Protein AF-A0A524K624-F1 (afdb_monomer_lite)

pLDDT: mean 71.54, std 15.23, range [38.09, 94.62]

Radius of gyration: 26.53 Å; chains: 1; bounding box: 73×35×77 Å

Foldseek 3Di:
DVVVQVVQQVVCCVPLNDDDSVVSSLLVVLVVVLVVQCVVPVFLVSLVVSVVSSCCSVCVQVPDPDDPDPDDDDDDPSCVVVVVVSNVCSQQVSQKDFFDQQKWWFKAFQNHTDDIDHGGIGGAHRPGIDGPDIDGNDDDKDWDKDDWDADPVRDTDTDTDID

Secondary structure (DSSP, 8-state):
-HHHHHHHHHHHHHHH-S--HHHHHHHHHHHHHHHHHHHH--SHHHHHHHHHHHHHHHHTTS--SSS--SS-----GGGHHHHHHHHHHHHHGGGEEEE-TTEEEEEEETTEEEEEE-SEEEE--TTTEEEEEEEE-S----EEEEEEEE-TTS-EEEEEEE-

Sequence (163 aa):
MLVITSVGAAISGLFFGPIDPAIVIRGFSAIVLAAILYAAVPSWSAFIYALMLCMIVLFSATGLKGEWALLSYELSPGQMPFIAALLLGLAFGPSFQIVSHWDKVLILRMGRFHKVKGPGLIFLAPLIDRCAAVVDTRIRVTDFSAERILTRDTVPIHVDALA

Structure (mmCIF, N/CA/C/O backbone):
data_AF-A0A524K624-F1
#
_entry.id   AF-A0A524K624-F1
#
loop_
_atom_site.group_PDB
_atom_site.id
_atom_site.type_symbol
_atom_site.label_atom_id
_atom_site.label_alt_id
_atom_site.label_comp_id
_atom_site.label_asym_id
_atom_site.label_entity_id
_atom_site.label_seq_id
_atom_site.pdbx_PDB_ins_code
_atom_site.Cartn_x
_atom_site.Cartn_y
_atom_site.Cartn_z
_atom_site.occupancy
_atom_site.B_iso_or_equiv
_atom_site.auth_seq_id
_atom_site.auth_comp_id
_atom_site.auth_asym_id
_atom_site.auth_atom_id
_atom_site.pdbx_PDB_model_num
ATOM 1 N N . MET A 1 1 ? 10.305 18.995 -16.928 1.00 46.28 1 MET A N 1
ATOM 2 C CA . MET A 1 1 ? 10.372 17.616 -17.466 1.00 46.28 1 MET A CA 1
ATOM 3 C C . MET A 1 1 ? 11.713 17.332 -18.156 1.00 46.28 1 MET A C 1
ATOM 5 O O . MET A 1 1 ? 12.348 16.367 -17.771 1.00 46.28 1 MET A O 1
ATOM 9 N N . LEU A 1 2 ? 12.200 18.205 -19.055 1.00 43.50 2 LEU A N 1
ATOM 10 C CA . LEU A 1 2 ? 13.476 18.032 -19.787 1.00 43.50 2 LEU A CA 1
ATOM 11 C C . LEU A 1 2 ? 14.771 18.076 -18.938 1.00 43.50 2 LEU A C 1
ATOM 13 O O . LEU A 1 2 ? 15.752 17.431 -19.296 1.00 43.50 2 LEU A O 1
ATOM 17 N N . VAL A 1 3 ? 14.786 18.804 -17.813 1.00 51.16 3 VAL A N 1
ATOM 18 C CA . VAL A 1 3 ? 15.998 18.968 -16.973 1.00 51.16 3 VAL A CA 1
ATOM 19 C C . VAL A 1 3 ? 16.296 17.725 -16.124 1.00 51.16 3 VAL A C 1
ATOM 21 O O . VAL A 1 3 ? 17.445 17.335 -15.965 1.00 51.16 3 VAL A O 1
ATOM 24 N N . ILE A 1 4 ? 15.262 17.048 -15.615 1.00 53.94 4 ILE A N 1
ATOM 25 C CA . ILE A 1 4 ? 15.431 15.822 -14.813 1.00 53.94 4 ILE A CA 1
ATOM 26 C C . ILE A 1 4 ? 15.910 14.669 -15.709 1.00 53.94 4 ILE A C 1
ATOM 28 O O . ILE A 1 4 ? 16.766 13.880 -15.316 1.00 53.94 4 ILE A O 1
ATOM 32 N N . THR A 1 5 ? 15.413 14.612 -16.949 1.00 53.09 5 THR A N 1
ATOM 33 C CA . THR A 1 5 ? 15.803 13.598 -17.936 1.00 53.09 5 THR A CA 1
ATOM 34 C C . THR A 1 5 ? 17.227 13.791 -18.466 1.00 53.09 5 THR A C 1
ATOM 36 O O . THR A 1 5 ? 17.887 12.799 -18.753 1.00 53.09 5 THR A O 1
ATOM 39 N N . SER A 1 6 ? 17.732 15.028 -18.576 1.00 53.78 6 SER A N 1
ATOM 40 C CA . SER A 1 6 ? 19.101 15.287 -19.056 1.00 53.78 6 SER A CA 1
ATOM 41 C C . SER A 1 6 ? 20.166 15.008 -17.991 1.00 53.78 6 SER A C 1
ATOM 43 O O . SER A 1 6 ? 21.210 14.437 -18.304 1.00 53.78 6 SER A O 1
ATOM 45 N N . VAL A 1 7 ? 19.882 15.331 -16.724 1.00 61.31 7 VAL A N 1
ATOM 46 C CA . VAL A 1 7 ? 20.767 15.015 -15.589 1.00 61.31 7 VAL A CA 1
ATOM 47 C C . VAL A 1 7 ? 20.829 13.507 -15.357 1.00 61.31 7 VAL A C 1
ATOM 49 O O . VAL A 1 7 ? 21.917 12.947 -15.234 1.00 61.31 7 VAL A O 1
ATOM 52 N N . GLY A 1 8 ? 19.676 12.829 -15.381 1.00 58.12 8 GLY A N 1
ATOM 53 C CA . GLY A 1 8 ? 19.625 11.369 -15.316 1.00 58.12 8 GLY A CA 1
ATOM 54 C C . GLY A 1 8 ? 20.419 10.716 -16.448 1.00 58.12 8 GLY A C 1
ATOM 55 O O . GLY A 1 8 ? 21.105 9.715 -16.226 1.00 58.12 8 GLY A O 1
ATOM 56 N N . ALA A 1 9 ? 20.399 11.324 -17.639 1.00 58.09 9 ALA A N 1
ATOM 57 C CA . ALA A 1 9 ? 21.129 10.795 -18.772 1.00 58.09 9 ALA A CA 1
ATOM 58 C C . ALA A 1 9 ? 22.646 10.886 -18.642 1.00 58.09 9 ALA A C 1
ATOM 60 O O . ALA A 1 9 ? 23.340 9.892 -18.869 1.00 58.09 9 ALA A O 1
ATOM 61 N N . ALA A 1 10 ? 23.140 12.036 -18.185 1.00 62.78 10 ALA A N 1
ATOM 62 C CA . ALA A 1 10 ? 24.555 12.242 -17.900 1.00 62.78 10 ALA A CA 1
ATOM 63 C C . ALA A 1 10 ? 25.078 11.274 -16.823 1.00 62.78 10 ALA A C 1
ATOM 65 O O . ALA A 1 10 ? 26.168 10.727 -16.968 1.00 62.78 10 ALA A O 1
ATOM 66 N N . ILE A 1 11 ? 24.282 11.006 -15.780 1.00 63.59 11 ILE A N 1
ATOM 67 C CA . ILE A 1 11 ? 24.648 10.065 -14.710 1.00 63.59 11 ILE A CA 1
ATOM 68 C C . ILE A 1 11 ? 24.700 8.629 -15.247 1.00 63.59 11 ILE A C 1
ATOM 70 O O . ILE A 1 11 ? 25.652 7.905 -14.971 1.00 63.59 11 ILE A O 1
ATOM 74 N N . SER A 1 12 ? 23.720 8.210 -16.052 1.00 58.06 12 SER A N 1
ATOM 75 C CA . SER A 1 12 ? 23.685 6.842 -16.591 1.00 58.06 12 SER A CA 1
ATOM 76 C C . SER A 1 12 ? 24.836 6.533 -17.559 1.00 58.06 12 SER A C 1
ATOM 78 O O . SER A 1 12 ? 25.395 5.438 -17.500 1.00 58.06 12 SER A O 1
ATOM 80 N N . GLY A 1 13 ? 25.262 7.505 -18.376 1.00 60.28 13 GLY A N 1
ATOM 81 C CA . GLY A 1 13 ? 26.426 7.351 -19.259 1.00 60.28 13 GLY A CA 1
ATOM 82 C C . GLY A 1 13 ? 27.750 7.187 -18.502 1.00 60.28 13 GLY A C 1
ATOM 83 O O . GLY A 1 13 ? 28.701 6.616 -19.030 1.00 60.28 13 GLY A O 1
ATOM 84 N N . LEU A 1 14 ? 27.797 7.627 -17.241 1.00 64.25 14 LEU A N 1
ATOM 85 C CA . LEU A 1 14 ? 28.966 7.529 -16.366 1.00 64.25 14 LEU A CA 1
ATOM 86 C C . LEU A 1 14 ? 29.142 6.117 -15.776 1.00 64.25 14 LEU A C 1
ATOM 88 O O . LEU A 1 14 ? 30.268 5.690 -15.545 1.00 64.25 14 LEU A O 1
ATOM 92 N N . PHE A 1 15 ? 28.044 5.379 -15.572 1.00 60.09 15 PHE A N 1
ATOM 93 C CA . PHE A 1 15 ? 28.061 4.021 -15.007 1.00 60.09 15 PHE A CA 1
ATOM 94 C C . PHE A 1 15 ? 28.011 2.905 -16.061 1.00 60.09 15 PHE A C 1
ATOM 96 O O . PHE A 1 15 ? 28.513 1.813 -15.806 1.00 60.09 15 PHE A O 1
ATOM 103 N N . PHE A 1 16 ? 27.406 3.158 -17.226 1.00 59.97 16 PHE A N 1
ATOM 104 C CA . PHE A 1 16 ? 27.082 2.116 -18.213 1.00 59.97 16 PHE A CA 1
ATOM 105 C C . PHE A 1 16 ? 27.728 2.327 -19.599 1.00 59.97 16 PHE A C 1
ATOM 107 O O . PHE A 1 16 ? 27.480 1.540 -20.511 1.00 59.97 16 PHE A O 1
ATOM 114 N N . GLY A 1 17 ? 28.585 3.343 -19.762 1.00 63.47 17 GLY A N 1
ATOM 115 C CA . GLY A 1 17 ? 29.292 3.633 -21.017 1.00 63.47 17 GLY A CA 1
ATOM 116 C C . GLY A 1 17 ? 28.488 4.499 -22.002 1.00 63.47 17 GLY A C 1
ATOM 117 O O . GLY A 1 17 ? 27.454 5.060 -21.630 1.00 63.47 17 GLY A O 1
ATOM 118 N N . PRO A 1 18 ? 28.956 4.659 -23.258 1.00 61.19 18 PRO A N 1
ATOM 119 C CA . PRO A 1 18 ? 28.265 5.462 -24.262 1.00 61.19 18 PRO A CA 1
ATOM 120 C C . PRO A 1 18 ? 26.946 4.787 -24.655 1.00 61.19 18 PRO A C 1
ATOM 122 O O . PRO A 1 18 ? 26.914 3.834 -25.429 1.00 61.19 18 PRO A O 1
ATOM 125 N N . ILE A 1 19 ? 25.853 5.282 -24.082 1.00 60.94 19 ILE A N 1
ATOM 126 C CA . ILE A 1 19 ? 24.486 4.883 -24.412 1.00 60.94 19 ILE A CA 1
ATOM 127 C C . ILE A 1 19 ? 23.899 5.953 -25.330 1.00 60.94 19 ILE A C 1
ATOM 129 O O . ILE A 1 19 ? 24.033 7.146 -25.046 1.00 60.94 19 ILE A O 1
ATOM 133 N N . ASP A 1 20 ? 23.212 5.541 -26.397 1.00 68.31 20 ASP A N 1
ATOM 134 C CA . ASP A 1 20 ? 22.526 6.483 -27.280 1.00 68.31 20 ASP A CA 1
ATOM 135 C C . ASP A 1 20 ? 21.572 7.387 -26.479 1.00 68.31 20 ASP A C 1
ATOM 137 O O . ASP A 1 20 ? 20.701 6.878 -25.758 1.00 68.31 20 ASP A O 1
ATOM 141 N N . PRO A 1 21 ? 21.657 8.726 -26.626 1.00 61.72 21 PRO A N 1
ATOM 142 C CA . PRO A 1 21 ? 20.864 9.671 -25.835 1.00 61.72 21 PRO A CA 1
ATOM 143 C C . PRO A 1 21 ? 19.350 9.422 -25.905 1.00 61.72 21 PRO A C 1
ATOM 145 O O . PRO A 1 21 ? 18.618 9.689 -24.950 1.00 61.72 21 PRO A O 1
ATOM 148 N N . ALA A 1 22 ? 18.875 8.864 -27.022 1.00 61.19 22 ALA A N 1
ATOM 149 C CA . ALA A 1 22 ? 17.475 8.519 -27.233 1.00 61.19 22 ALA A CA 1
ATOM 150 C C . ALA A 1 22 ? 16.962 7.462 -26.241 1.00 61.19 22 ALA A C 1
ATOM 152 O O . ALA A 1 22 ? 15.845 7.589 -25.745 1.00 61.19 22 ALA A O 1
ATOM 153 N N . ILE A 1 23 ? 17.761 6.443 -25.916 1.00 64.06 23 ILE A N 1
ATOM 154 C CA . ILE A 1 23 ? 17.374 5.357 -24.998 1.00 64.06 23 ILE A CA 1
ATOM 155 C C . ILE A 1 23 ? 17.224 5.895 -23.590 1.00 64.06 23 ILE A C 1
ATOM 157 O O . ILE A 1 23 ? 16.320 5.512 -22.853 1.00 64.06 23 ILE A O 1
ATOM 161 N N . VAL A 1 24 ? 18.104 6.818 -23.233 1.00 63.78 24 VAL A N 1
ATOM 162 C CA . VAL A 1 24 ? 18.170 7.349 -21.889 1.00 63.78 24 VAL A CA 1
ATOM 163 C C . VAL A 1 24 ? 16.980 8.262 -21.617 1.00 63.78 24 VAL A C 1
ATOM 165 O O . VAL A 1 24 ? 16.244 8.052 -20.655 1.00 63.78 24 VAL A O 1
ATOM 168 N N . ILE A 1 25 ? 16.699 9.199 -22.528 1.00 64.44 25 ILE A N 1
ATOM 169 C CA . ILE A 1 25 ? 15.509 10.058 -22.448 1.00 64.44 25 ILE A CA 1
ATOM 170 C C . ILE A 1 25 ? 14.226 9.205 -22.406 1.00 64.44 25 ILE A C 1
ATOM 172 O O . ILE A 1 25 ? 13.325 9.491 -21.614 1.00 64.44 25 ILE A O 1
ATOM 176 N N . ARG A 1 26 ? 14.161 8.116 -23.187 1.00 61.06 26 ARG A N 1
ATOM 177 C CA . ARG A 1 26 ? 13.017 7.188 -23.217 1.00 61.06 26 ARG A CA 1
ATOM 178 C C . ARG A 1 26 ? 12.875 6.383 -21.925 1.00 61.06 26 ARG A C 1
ATOM 180 O O . ARG A 1 26 ? 11.778 6.344 -21.371 1.00 61.06 26 ARG A O 1
ATOM 187 N N . GLY A 1 27 ? 13.963 5.819 -21.405 1.00 65.06 27 GLY A N 1
ATOM 188 C CA . GLY A 1 27 ? 13.985 5.086 -20.138 1.00 65.06 27 GLY A CA 1
ATOM 189 C C . GLY A 1 27 ? 13.513 5.960 -18.979 1.00 65.0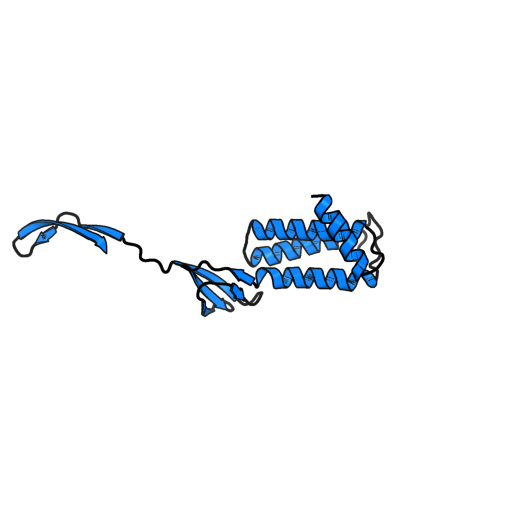6 27 GLY A C 1
ATOM 190 O O . GLY A 1 27 ? 12.595 5.579 -18.257 1.00 65.06 27 GLY A O 1
ATOM 191 N N . PHE A 1 28 ? 14.034 7.185 -18.870 1.00 63.91 28 PHE A N 1
ATOM 192 C CA . PHE A 1 28 ? 13.567 8.132 -17.855 1.00 63.91 28 PHE A CA 1
ATOM 193 C C . PHE A 1 28 ? 12.101 8.538 -18.058 1.00 63.91 28 PHE A C 1
ATOM 195 O O . PHE A 1 28 ? 11.362 8.616 -17.079 1.00 63.91 28 PHE A O 1
ATOM 202 N N . SER A 1 29 ? 11.638 8.735 -19.298 1.00 62.88 29 SER A N 1
ATOM 203 C CA . SER A 1 29 ? 10.221 9.037 -19.559 1.00 62.88 29 SER A CA 1
ATOM 204 C C . SER A 1 29 ? 9.280 7.888 -19.167 1.00 62.88 29 SER A C 1
ATOM 206 O O . SER A 1 29 ? 8.216 8.142 -18.603 1.00 62.88 29 SER A O 1
ATOM 208 N N . ALA A 1 30 ? 9.695 6.633 -19.371 1.00 66.00 30 ALA A N 1
ATOM 209 C CA . ALA A 1 30 ? 8.937 5.449 -18.977 1.00 66.00 30 ALA A CA 1
ATOM 210 C C . ALA A 1 30 ? 8.865 5.300 -17.449 1.00 66.00 30 ALA A C 1
ATOM 212 O O . ALA A 1 30 ? 7.794 5.007 -16.921 1.00 66.00 30 ALA A O 1
ATOM 213 N N . ILE A 1 31 ? 9.965 5.574 -16.732 1.00 66.62 31 ILE A N 1
ATOM 214 C CA . ILE A 1 31 ? 9.976 5.608 -15.257 1.00 66.62 31 ILE A CA 1
ATOM 215 C C . ILE A 1 31 ? 9.024 6.683 -14.750 1.00 66.62 31 ILE A C 1
ATOM 217 O O . ILE A 1 31 ? 8.244 6.425 -13.842 1.00 66.62 31 ILE A O 1
ATOM 221 N N . VAL A 1 32 ? 9.070 7.884 -15.332 1.00 66.56 32 VAL A N 1
ATOM 222 C CA . VAL A 1 32 ? 8.215 8.999 -14.908 1.00 66.56 32 VAL A CA 1
ATOM 223 C C . VAL A 1 32 ? 6.741 8.671 -15.147 1.00 66.56 32 VAL A C 1
ATOM 225 O O . VAL A 1 32 ? 5.928 8.899 -14.258 1.00 66.56 32 VAL A O 1
ATOM 228 N N . LEU A 1 33 ? 6.385 8.074 -16.288 1.00 66.44 33 LEU A N 1
ATOM 229 C CA . LEU A 1 33 ? 5.011 7.634 -16.553 1.00 66.44 33 LEU A CA 1
ATOM 230 C C . LEU A 1 33 ? 4.561 6.519 -15.603 1.00 66.44 33 LEU A C 1
ATOM 232 O O . LEU A 1 33 ? 3.460 6.592 -15.063 1.00 66.44 33 LEU A O 1
ATOM 236 N N . ALA A 1 34 ? 5.414 5.525 -15.352 1.00 65.81 34 ALA A N 1
ATOM 237 C CA . ALA A 1 34 ? 5.140 4.465 -14.387 1.00 65.81 34 ALA A CA 1
ATOM 238 C C . ALA A 1 34 ? 4.984 5.018 -12.959 1.00 65.81 34 ALA A C 1
ATOM 240 O O . ALA A 1 34 ? 4.081 4.605 -12.236 1.00 65.81 34 ALA A O 1
ATOM 241 N N . ALA A 1 35 ? 5.809 5.996 -12.573 1.00 63.81 35 ALA A N 1
ATOM 242 C CA . ALA A 1 35 ? 5.728 6.678 -11.286 1.00 63.81 35 ALA A CA 1
ATOM 243 C C . ALA A 1 35 ? 4.444 7.511 -11.155 1.00 63.81 35 ALA A C 1
ATOM 245 O O . ALA A 1 35 ? 3.810 7.479 -10.104 1.00 63.81 35 ALA A O 1
ATOM 246 N N . ILE A 1 36 ? 4.019 8.205 -12.219 1.00 68.69 36 ILE A N 1
ATOM 247 C CA . ILE A 1 36 ? 2.745 8.943 -12.253 1.00 68.69 36 ILE A CA 1
ATOM 248 C C . ILE A 1 36 ? 1.559 7.978 -12.122 1.00 68.69 36 ILE A C 1
ATOM 250 O O . ILE A 1 36 ? 0.642 8.239 -11.347 1.00 68.69 36 ILE A O 1
ATOM 254 N N . LEU A 1 37 ? 1.588 6.840 -12.821 1.00 64.88 37 LEU A N 1
ATOM 255 C CA . LEU A 1 37 ? 0.564 5.795 -12.703 1.00 64.88 37 LEU A CA 1
ATOM 256 C C . LEU A 1 37 ? 0.501 5.205 -11.294 1.00 64.88 37 LEU A C 1
ATOM 258 O O . LEU A 1 37 ? -0.584 5.021 -10.745 1.00 64.88 37 LEU A O 1
ATOM 262 N N . TYR A 1 38 ? 1.665 4.945 -10.701 1.00 63.25 38 TYR A N 1
ATOM 263 C CA . TYR A 1 38 ? 1.764 4.442 -9.338 1.00 63.25 38 TYR A CA 1
ATOM 264 C C . TYR A 1 38 ? 1.248 5.458 -8.311 1.00 63.25 38 TYR A C 1
ATOM 266 O O . TYR A 1 38 ? 0.550 5.083 -7.371 1.00 63.25 38 TYR A O 1
ATOM 274 N N . ALA A 1 39 ? 1.531 6.748 -8.519 1.00 61.31 39 ALA A N 1
ATOM 275 C CA . ALA A 1 39 ? 1.000 7.827 -7.694 1.00 61.31 39 ALA A CA 1
ATOM 276 C C . ALA A 1 39 ? -0.526 7.972 -7.833 1.00 61.31 39 ALA A C 1
ATOM 278 O O . ALA A 1 39 ? -1.201 8.250 -6.845 1.00 61.31 39 ALA A O 1
ATOM 279 N N . ALA A 1 40 ? -1.076 7.763 -9.034 1.00 68.75 40 ALA A N 1
ATOM 280 C CA . ALA A 1 40 ? -2.513 7.863 -9.287 1.00 68.75 40 ALA A CA 1
ATOM 281 C C . ALA A 1 40 ? -3.310 6.699 -8.677 1.00 68.75 40 ALA A C 1
ATOM 283 O O . ALA A 1 40 ? -4.420 6.902 -8.187 1.00 68.75 40 ALA A O 1
ATOM 284 N N . VAL A 1 41 ? -2.762 5.479 -8.697 1.00 64.38 41 VAL A N 1
ATOM 285 C CA . VAL A 1 41 ? -3.428 4.292 -8.148 1.00 64.38 41 VAL A CA 1
ATOM 286 C C . VAL A 1 41 ? -2.411 3.455 -7.366 1.00 64.38 41 VAL A C 1
ATOM 288 O O . VAL A 1 41 ? -1.797 2.558 -7.937 1.00 64.38 41 VAL A O 1
ATOM 291 N N . PRO A 1 42 ? -2.240 3.663 -6.051 1.00 62.50 42 PRO A N 1
ATOM 292 C CA . PRO A 1 42 ? -1.281 2.911 -5.241 1.00 62.50 42 PRO A CA 1
ATOM 293 C C . PRO A 1 42 ? -1.832 1.514 -4.908 1.00 62.50 42 PRO A C 1
ATOM 295 O O . PRO A 1 42 ? -2.196 1.198 -3.777 1.00 62.50 42 PRO A O 1
ATOM 298 N N . SER A 1 43 ? -1.947 0.663 -5.924 1.00 65.12 43 SER A N 1
ATOM 299 C CA . SER A 1 43 ? -2.438 -0.710 -5.815 1.00 65.12 43 SER A CA 1
ATOM 300 C C . SER A 1 43 ? -1.455 -1.680 -6.463 1.00 65.12 43 SER A C 1
ATOM 302 O O . SER A 1 43 ? -0.792 -1.346 -7.441 1.00 65.12 43 SER A O 1
ATOM 304 N N . TRP A 1 44 ? -1.391 -2.920 -5.977 1.00 60.88 44 TRP A N 1
ATOM 305 C CA . TRP A 1 44 ? -0.592 -3.968 -6.627 1.00 60.88 44 TRP A CA 1
ATOM 306 C C . TRP A 1 44 ? -1.025 -4.235 -8.080 1.00 60.88 44 TRP A C 1
ATOM 308 O O . TRP A 1 44 ? -0.204 -4.615 -8.908 1.00 60.88 44 TRP A O 1
ATOM 318 N N . SER A 1 45 ? -2.282 -3.952 -8.432 1.00 58.44 45 SER A N 1
ATOM 319 C CA . SER A 1 45 ? -2.732 -3.928 -9.828 1.00 58.44 45 SER A CA 1
ATOM 320 C C . SER A 1 45 ? -2.048 -2.835 -10.652 1.00 58.44 45 SER A C 1
ATOM 322 O O . SER A 1 45 ? -1.724 -3.072 -11.809 1.00 58.44 45 SER A O 1
ATOM 324 N N . ALA A 1 46 ? -1.746 -1.673 -10.069 1.00 62.41 46 ALA A N 1
ATOM 325 C CA . ALA A 1 46 ? -1.003 -0.615 -10.748 1.00 62.41 46 ALA A CA 1
ATOM 326 C C . ALA A 1 46 ? 0.462 -0.970 -10.995 1.00 62.41 46 ALA A C 1
ATOM 328 O O . ALA A 1 46 ? 1.021 -0.492 -11.972 1.00 62.41 46 ALA A O 1
ATOM 329 N N . PHE A 1 47 ? 1.066 -1.853 -10.192 1.00 62.47 47 PHE A N 1
ATOM 330 C CA . PHE A 1 47 ? 2.366 -2.432 -10.532 1.00 62.47 47 PHE A CA 1
ATOM 331 C C . PHE A 1 47 ? 2.282 -3.271 -11.814 1.00 62.47 47 PHE A C 1
ATOM 333 O O . PHE A 1 47 ? 3.102 -3.093 -12.709 1.00 62.47 47 PHE A O 1
ATOM 340 N N . ILE A 1 48 ? 1.260 -4.124 -11.947 1.00 62.69 48 ILE A N 1
ATOM 341 C CA . ILE A 1 48 ? 1.043 -4.910 -13.171 1.00 62.69 48 ILE A CA 1
ATOM 342 C C . ILE A 1 48 ? 0.762 -3.977 -14.358 1.00 62.69 48 ILE A C 1
ATOM 344 O O . ILE A 1 48 ? 1.353 -4.167 -15.414 1.00 62.69 48 ILE A O 1
ATOM 348 N N . TYR A 1 49 ? -0.048 -2.925 -14.191 1.00 62.69 49 TYR A N 1
ATOM 349 C CA . TYR A 1 49 ? -0.296 -1.937 -15.251 1.00 62.69 49 TYR A CA 1
ATOM 350 C C . TYR A 1 49 ? 0.937 -1.095 -15.598 1.00 62.69 49 TYR A C 1
ATOM 352 O O . TYR A 1 49 ? 1.156 -0.812 -16.770 1.00 62.69 49 TYR A O 1
ATOM 360 N N . ALA A 1 50 ? 1.767 -0.722 -14.624 1.00 65.38 50 ALA A N 1
ATOM 361 C CA . ALA A 1 50 ? 3.009 0.014 -14.845 1.00 65.38 50 ALA A CA 1
ATOM 362 C C . ALA A 1 50 ? 4.080 -0.867 -15.496 1.00 65.38 50 ALA A C 1
ATOM 364 O O . ALA A 1 50 ? 4.785 -0.399 -16.383 1.00 65.38 50 ALA A O 1
ATOM 365 N N . LEU A 1 51 ? 4.168 -2.145 -15.116 1.00 66.62 51 LEU A N 1
ATOM 366 C CA . LEU A 1 51 ? 5.016 -3.134 -15.773 1.00 66.62 51 LEU A CA 1
ATOM 367 C C . LEU A 1 51 ? 4.520 -3.405 -17.191 1.00 66.62 51 LEU A C 1
ATOM 369 O O . LEU A 1 51 ? 5.331 -3.406 -18.105 1.00 66.62 51 LEU A O 1
ATOM 373 N N . MET A 1 52 ? 3.211 -3.554 -17.408 1.00 61.06 52 MET A N 1
ATOM 374 C CA . MET A 1 52 ? 2.648 -3.688 -18.751 1.00 61.06 52 MET A CA 1
ATOM 375 C C . MET A 1 52 ? 2.865 -2.429 -19.586 1.00 61.06 52 MET A C 1
ATOM 377 O O . MET A 1 52 ? 3.240 -2.559 -20.740 1.00 61.06 52 MET A O 1
ATOM 381 N N . LEU A 1 53 ? 2.709 -1.221 -19.037 1.00 64.31 53 LEU A N 1
ATOM 382 C CA . LEU A 1 53 ? 2.952 0.022 -19.772 1.00 64.31 53 LEU A CA 1
ATOM 383 C C . LEU A 1 53 ? 4.440 0.215 -20.056 1.00 64.31 53 LEU A C 1
ATOM 385 O O . LEU A 1 53 ? 4.799 0.567 -21.171 1.00 64.31 53 LEU A O 1
ATOM 389 N N . CYS A 1 54 ? 5.317 -0.070 -19.095 1.00 64.94 54 CYS A N 1
ATOM 390 C CA . CYS A 1 54 ? 6.761 -0.028 -19.295 1.00 64.94 54 CYS A CA 1
ATOM 391 C C . CYS A 1 54 ? 7.188 -1.060 -20.344 1.00 64.94 54 CYS A C 1
ATOM 393 O O . CYS A 1 54 ? 7.910 -0.717 -21.271 1.00 64.94 54 CYS A O 1
ATOM 395 N N . MET A 1 55 ? 6.656 -2.282 -20.276 1.00 59.47 55 MET A N 1
ATOM 396 C CA . MET A 1 55 ? 6.857 -3.309 -21.294 1.00 59.47 55 MET A CA 1
ATOM 397 C C . MET A 1 55 ? 6.279 -2.884 -22.639 1.00 59.47 55 MET A C 1
ATOM 399 O O . MET A 1 55 ? 6.955 -3.083 -23.624 1.00 59.47 55 MET A O 1
ATOM 403 N N . ILE A 1 56 ? 5.114 -2.239 -22.721 1.00 61.53 56 ILE A N 1
ATOM 404 C CA . ILE A 1 56 ? 4.553 -1.711 -23.977 1.00 61.53 56 ILE A CA 1
ATOM 405 C C . ILE A 1 56 ? 5.415 -0.569 -24.525 1.00 61.53 56 ILE A C 1
ATOM 407 O O . ILE A 1 56 ? 5.649 -0.513 -25.723 1.00 61.53 56 ILE A O 1
ATOM 411 N N . VAL A 1 57 ? 5.933 0.330 -23.691 1.00 59.47 57 VAL A N 1
ATOM 412 C CA . VAL A 1 57 ? 6.811 1.434 -24.119 1.00 59.47 57 VAL A CA 1
ATOM 413 C C . VAL A 1 57 ? 8.184 0.913 -24.555 1.00 59.47 57 VAL A C 1
ATOM 415 O O . VAL A 1 57 ? 8.760 1.428 -25.508 1.00 59.47 57 VAL A O 1
ATOM 418 N N . LEU A 1 58 ? 8.688 -0.140 -23.911 1.00 53.81 58 LEU A N 1
ATOM 419 C CA . LEU A 1 58 ? 9.925 -0.814 -24.302 1.00 53.81 58 LEU A CA 1
ATOM 420 C C . LEU A 1 58 ? 9.718 -1.691 -25.560 1.00 53.81 58 LEU A C 1
ATOM 422 O O . LEU A 1 58 ? 10.509 -1.591 -26.491 1.00 53.81 58 LEU A O 1
ATOM 426 N N . PHE A 1 59 ? 8.627 -2.466 -25.649 1.00 48.56 59 PHE A N 1
ATOM 427 C CA . PHE A 1 59 ? 8.300 -3.386 -26.758 1.00 48.56 59 PHE A CA 1
ATOM 428 C C . PHE A 1 59 ? 7.699 -2.717 -27.993 1.00 48.56 59 PHE A C 1
ATOM 430 O O . PHE A 1 59 ? 7.920 -3.204 -29.096 1.00 48.56 59 PHE A O 1
ATOM 437 N N . SER A 1 60 ? 6.985 -1.598 -27.861 1.00 50.16 60 SER A N 1
ATOM 438 C CA . SER A 1 60 ? 6.596 -0.781 -29.025 1.00 50.16 60 SER A CA 1
ATOM 439 C C . SER A 1 60 ? 7.817 -0.247 -29.779 1.00 50.16 60 SER A C 1
ATOM 441 O O . SER A 1 60 ? 7.693 0.146 -30.934 1.00 50.16 60 SER A O 1
ATOM 443 N N . ALA A 1 61 ? 9.002 -0.285 -29.158 1.00 49.03 61 ALA A N 1
ATOM 444 C CA . ALA A 1 61 ? 10.272 0.004 -29.808 1.00 49.03 61 ALA A CA 1
ATOM 445 C C . ALA A 1 61 ? 11.147 -1.244 -30.048 1.00 49.03 61 ALA A C 1
ATOM 447 O O . ALA A 1 61 ? 11.909 -1.254 -31.011 1.00 49.03 61 ALA A O 1
ATOM 448 N N . THR A 1 62 ? 11.044 -2.305 -29.238 1.00 47.38 62 THR A N 1
ATOM 449 C CA . THR A 1 62 ? 11.680 -3.607 -29.507 1.00 47.38 62 THR A CA 1
ATOM 450 C C . THR A 1 62 ? 10.628 -4.600 -29.979 1.00 47.38 62 THR A C 1
ATOM 452 O O . THR A 1 62 ? 10.151 -5.438 -29.209 1.00 47.38 62 THR A O 1
ATOM 455 N N . GLY A 1 63 ? 10.248 -4.490 -31.252 1.00 40.38 63 GLY A N 1
ATOM 456 C CA . GLY A 1 63 ? 9.424 -5.502 -31.892 1.00 40.38 63 GLY A CA 1
ATOM 457 C C . GLY A 1 63 ? 10.011 -6.888 -31.626 1.00 40.38 63 GLY A C 1
ATOM 458 O O . GLY A 1 63 ? 11.201 -7.126 -31.855 1.00 40.38 63 GLY A O 1
ATOM 459 N N . LEU A 1 64 ? 9.169 -7.825 -31.175 1.00 41.59 64 LEU A N 1
ATOM 460 C CA . LEU A 1 64 ? 9.387 -9.215 -31.557 1.00 41.59 64 LEU A CA 1
ATOM 461 C C . LEU A 1 64 ? 9.690 -9.202 -33.056 1.00 41.59 64 LEU A C 1
ATOM 463 O O . LEU A 1 64 ? 9.018 -8.487 -33.801 1.00 41.59 64 LEU A O 1
ATOM 467 N N . LYS A 1 65 ? 10.691 -9.961 -33.503 1.00 41.88 65 LYS A N 1
ATOM 468 C CA . LYS A 1 65 ? 10.859 -10.221 -34.934 1.00 41.88 65 LYS A CA 1
ATOM 469 C C . LYS A 1 65 ? 9.493 -10.622 -35.501 1.00 41.88 65 LYS A C 1
ATOM 471 O O . LYS A 1 65 ? 8.933 -11.646 -35.125 1.00 41.88 65 LYS A O 1
ATOM 476 N N . GLY A 1 66 ? 8.959 -9.717 -36.304 1.00 38.09 66 GLY A N 1
ATOM 477 C CA . GLY A 1 66 ? 7.543 -9.571 -36.603 1.00 38.09 66 GLY A CA 1
ATOM 478 C C . GLY A 1 66 ? 7.290 -8.143 -37.080 1.00 38.09 66 GLY A C 1
ATOM 479 O O . GLY A 1 66 ? 6.456 -7.449 -36.528 1.00 38.09 66 GLY A O 1
ATOM 480 N N . GLU A 1 67 ? 8.132 -7.683 -38.008 1.00 45.81 67 GLU A N 1
ATOM 481 C CA . GLU A 1 67 ? 7.814 -6.777 -39.124 1.00 45.81 67 GLU A CA 1
ATOM 482 C C . GLU A 1 67 ? 6.835 -5.601 -38.908 1.00 45.81 67 GLU A C 1
ATOM 484 O O . GLU A 1 67 ? 6.017 -5.309 -39.772 1.00 45.81 67 GLU A O 1
ATOM 489 N N . TRP A 1 68 ? 6.976 -4.840 -37.821 1.00 38.59 68 TRP A N 1
ATOM 490 C CA . TRP A 1 68 ? 6.410 -3.481 -37.716 1.00 38.59 68 TRP A CA 1
ATOM 491 C C . TRP A 1 68 ? 7.521 -2.467 -37.409 1.00 38.59 68 TRP A C 1
ATOM 493 O O . TRP A 1 68 ? 7.510 -1.752 -36.409 1.00 38.59 68 TRP A O 1
ATOM 503 N N . ALA A 1 69 ? 8.542 -2.464 -38.270 1.00 40.12 69 ALA A N 1
ATOM 504 C CA . ALA A 1 69 ? 9.705 -1.593 -38.181 1.00 40.12 69 ALA A CA 1
ATOM 505 C C . ALA A 1 69 ? 9.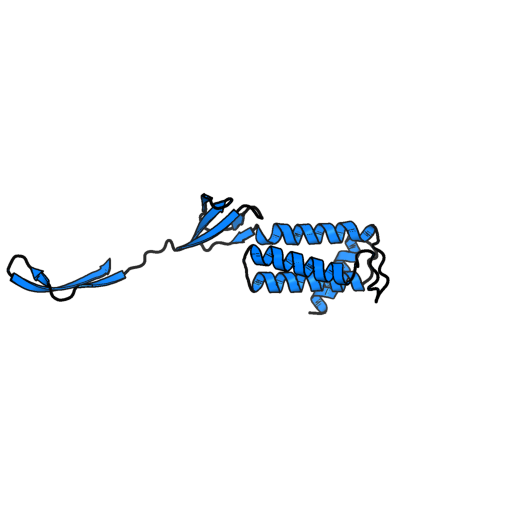375 -0.169 -38.656 1.00 40.12 69 ALA A C 1
ATOM 507 O O . ALA A 1 69 ? 9.108 0.050 -39.834 1.00 40.12 69 ALA A O 1
ATOM 508 N N . LEU A 1 70 ? 9.482 0.805 -37.749 1.00 42.12 70 LEU A N 1
ATOM 509 C CA . LEU A 1 70 ? 9.662 2.215 -38.121 1.00 42.12 70 LEU A CA 1
ATOM 510 C C . LEU A 1 70 ? 11.026 2.783 -37.703 1.00 42.12 70 LEU A C 1
ATOM 512 O O . LEU A 1 70 ? 11.429 3.794 -38.258 1.00 42.12 70 LEU A O 1
ATOM 516 N N . LEU A 1 71 ? 11.780 2.130 -36.807 1.00 45.34 71 LEU A N 1
ATOM 517 C CA . LEU A 1 71 ? 13.166 2.486 -36.467 1.00 45.34 71 LEU A CA 1
ATOM 518 C C . LEU A 1 71 ? 13.939 1.219 -36.069 1.00 45.34 71 LEU A C 1
ATOM 520 O O . LEU A 1 71 ? 13.696 0.636 -35.017 1.00 45.34 71 LEU A O 1
ATOM 524 N N . SER A 1 72 ? 14.852 0.789 -36.934 1.00 44.72 72 SER A N 1
ATOM 525 C CA . SER A 1 72 ? 15.787 -0.329 -36.765 1.00 44.72 72 SER A CA 1
ATOM 526 C C . SER A 1 72 ? 16.682 -0.144 -35.534 1.00 44.72 72 SER A C 1
ATOM 528 O O . SER A 1 72 ? 17.708 0.530 -35.603 1.00 44.72 72 SER A O 1
ATOM 530 N N . TYR A 1 73 ? 16.279 -0.718 -34.403 1.00 49.41 73 TYR A N 1
ATOM 531 C CA . TYR A 1 73 ? 17.015 -0.660 -33.144 1.00 49.41 73 TYR A 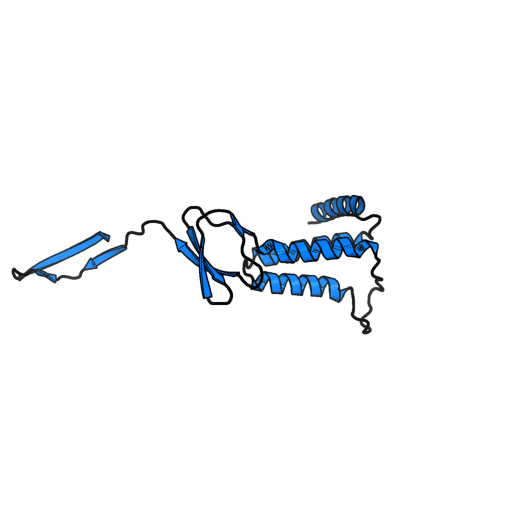CA 1
ATOM 532 C C . TYR A 1 73 ? 17.567 -2.041 -32.777 1.00 49.41 73 TYR A C 1
ATOM 534 O O . TYR A 1 73 ? 16.804 -2.989 -32.583 1.00 49.41 73 TYR A O 1
ATOM 542 N N . GLU A 1 74 ? 18.890 -2.152 -32.670 1.00 55.78 74 GLU A N 1
ATOM 543 C CA . GLU A 1 74 ? 19.579 -3.363 -32.222 1.00 55.78 74 GLU A CA 1
ATOM 544 C C . GLU A 1 74 ? 19.919 -3.241 -30.730 1.00 55.78 74 GLU A C 1
ATOM 546 O O . GLU A 1 74 ? 20.576 -2.293 -30.301 1.00 55.78 74 GLU A O 1
ATOM 551 N N . LEU A 1 75 ? 19.455 -4.198 -29.919 1.00 55.09 75 LEU A N 1
ATOM 552 C CA . LEU A 1 75 ? 19.779 -4.271 -28.491 1.00 55.09 75 LEU A CA 1
ATOM 553 C C . LEU A 1 75 ? 21.282 -4.527 -28.315 1.00 55.09 75 LEU A C 1
ATOM 555 O O . LEU A 1 75 ? 21.760 -5.637 -28.554 1.00 55.09 75 LEU A O 1
ATOM 559 N N . SER A 1 76 ? 22.021 -3.516 -27.858 1.00 64.44 76 SER A N 1
ATOM 560 C CA . SER A 1 76 ? 23.437 -3.661 -27.521 1.00 64.44 76 SER A CA 1
ATOM 561 C C . SER A 1 76 ? 23.591 -4.344 -26.153 1.00 64.44 76 SER A C 1
ATOM 563 O O . SER A 1 76 ? 22.899 -3.963 -25.200 1.00 64.44 76 SER A O 1
ATOM 565 N N . PRO A 1 77 ? 24.520 -5.308 -25.984 1.00 68.81 77 PRO A N 1
ATOM 566 C CA . PRO A 1 77 ? 24.775 -5.968 -24.699 1.00 68.81 77 PRO A CA 1
ATOM 567 C C . PRO A 1 77 ? 25.062 -5.008 -23.531 1.00 68.81 77 PRO A C 1
ATOM 569 O O . PRO A 1 77 ? 24.776 -5.343 -22.384 1.00 68.81 77 PRO A O 1
ATOM 572 N N . GLY A 1 78 ? 25.559 -3.794 -23.804 1.00 66.81 78 GLY A N 1
ATOM 573 C CA . GLY A 1 78 ? 25.812 -2.767 -22.783 1.00 66.81 78 GLY A CA 1
ATOM 574 C C . GLY A 1 78 ? 24.551 -2.176 -22.136 1.00 66.81 78 GLY A C 1
ATOM 575 O O . GLY A 1 78 ? 24.623 -1.611 -21.049 1.00 66.81 78 GLY A O 1
ATOM 576 N N . GLN A 1 79 ? 23.378 -2.338 -22.754 1.00 63.53 79 GLN A N 1
ATOM 577 C CA . GLN A 1 79 ? 22.104 -1.791 -22.259 1.00 63.53 79 GLN A CA 1
ATOM 578 C C . GLN A 1 79 ? 21.335 -2.776 -21.366 1.00 63.53 79 GLN A C 1
ATOM 580 O O . GLN A 1 79 ? 20.445 -2.374 -20.615 1.00 63.53 79 GLN A O 1
ATOM 585 N N . MET A 1 80 ? 21.705 -4.058 -21.399 1.00 63.84 80 MET A N 1
ATOM 586 C CA . MET A 1 80 ? 21.135 -5.118 -20.561 1.00 63.84 80 MET A CA 1
ATOM 587 C C . MET A 1 80 ? 21.149 -4.804 -19.055 1.00 63.84 80 MET A C 1
ATOM 589 O O . MET A 1 80 ? 20.101 -4.961 -18.425 1.00 63.84 80 MET A O 1
ATOM 593 N N . PRO A 1 81 ? 22.257 -4.327 -18.446 1.00 71.75 81 PRO A N 1
ATOM 594 C CA . PRO A 1 81 ? 22.266 -4.029 -17.014 1.00 71.75 81 PRO A CA 1
ATOM 595 C C . PRO A 1 81 ? 21.336 -2.865 -16.648 1.00 71.75 81 PRO A C 1
ATOM 597 O O . PRO A 1 81 ? 20.697 -2.904 -15.597 1.00 71.75 81 PRO A O 1
ATOM 600 N N . PHE A 1 82 ? 21.194 -1.867 -17.526 1.00 66.44 82 PHE A N 1
ATOM 601 C CA . PHE A 1 82 ? 20.269 -0.752 -17.320 1.00 66.44 82 PHE A CA 1
ATOM 602 C C . PHE A 1 82 ? 18.808 -1.223 -17.349 1.00 66.44 82 PHE A C 1
ATOM 604 O O . PHE A 1 82 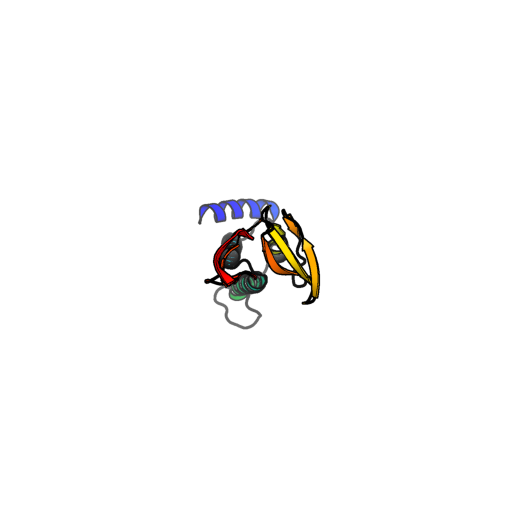? 18.031 -0.896 -16.452 1.00 66.44 82 PHE A O 1
ATOM 611 N N . ILE A 1 83 ? 18.446 -2.053 -18.332 1.00 68.88 83 ILE A N 1
ATOM 612 C CA . ILE A 1 83 ? 17.097 -2.628 -18.454 1.00 68.88 83 ILE A CA 1
ATOM 613 C C . ILE A 1 83 ? 16.788 -3.555 -17.266 1.00 68.88 83 ILE A C 1
ATOM 615 O O . ILE A 1 83 ? 15.696 -3.495 -16.702 1.00 68.88 83 ILE A O 1
ATOM 619 N N . ALA A 1 84 ? 17.749 -4.374 -16.834 1.00 68.94 84 ALA A N 1
ATOM 620 C CA . ALA A 1 84 ? 17.582 -5.258 -15.681 1.00 68.94 84 ALA A CA 1
ATOM 621 C C . ALA A 1 84 ? 17.385 -4.475 -14.371 1.00 68.94 84 ALA A C 1
ATOM 623 O O . ALA A 1 84 ? 16.490 -4.797 -13.587 1.00 68.94 84 ALA A O 1
ATOM 624 N N . ALA A 1 85 ? 18.170 -3.416 -14.150 1.00 70.31 85 ALA A N 1
ATOM 625 C CA . ALA A 1 85 ? 18.017 -2.539 -12.990 1.00 70.31 85 ALA A CA 1
ATOM 626 C C . ALA A 1 85 ? 16.653 -1.828 -12.987 1.00 70.31 85 ALA A C 1
ATOM 628 O O . ALA A 1 85 ? 16.012 -1.728 -11.940 1.00 70.31 85 ALA A O 1
ATOM 629 N N . LEU A 1 86 ? 16.181 -1.396 -14.161 1.00 68.75 86 LEU A N 1
ATOM 630 C CA . LEU A 1 86 ? 14.865 -0.786 -14.340 1.00 68.75 86 LEU A CA 1
ATOM 631 C C . LEU A 1 86 ? 13.736 -1.742 -13.930 1.00 68.75 86 LEU A C 1
ATOM 633 O O . LEU A 1 86 ? 12.859 -1.377 -13.146 1.00 68.75 86 LEU A O 1
ATOM 637 N N . LEU A 1 87 ? 13.782 -2.978 -14.435 1.00 70.06 87 LEU A N 1
ATOM 638 C CA . LEU A 1 87 ? 12.788 -4.012 -14.146 1.00 70.06 87 LEU A CA 1
ATOM 639 C C . LEU A 1 87 ? 12.772 -4.386 -12.662 1.00 70.06 87 LEU A C 1
ATOM 641 O O . LEU A 1 87 ? 11.697 -4.511 -12.076 1.00 70.06 87 LEU A O 1
ATOM 645 N N . LEU A 1 88 ? 13.946 -4.510 -12.036 1.00 72.06 88 LEU A N 1
ATOM 646 C CA . LEU A 1 88 ? 14.055 -4.763 -10.599 1.00 72.06 88 LEU A CA 1
ATOM 647 C C . LEU A 1 88 ? 13.489 -3.601 -9.774 1.00 72.06 88 LEU A C 1
ATOM 649 O O . LEU A 1 88 ? 12.707 -3.830 -8.853 1.00 72.06 88 LEU A O 1
ATOM 653 N N . GLY A 1 89 ? 13.829 -2.357 -10.118 1.00 70.06 89 GLY A N 1
ATOM 654 C CA . GLY A 1 89 ? 13.307 -1.174 -9.430 1.00 70.06 89 GLY A CA 1
ATOM 655 C C . GLY A 1 89 ? 11.782 -1.086 -9.501 1.00 70.06 89 GLY A C 1
ATOM 656 O O . GLY A 1 89 ? 11.129 -0.850 -8.484 1.00 70.06 89 GLY A O 1
ATOM 657 N N . LEU A 1 90 ? 11.207 -1.361 -10.674 1.00 69.44 90 LEU A N 1
ATOM 658 C CA . LEU A 1 90 ? 9.758 -1.443 -10.857 1.00 69.44 90 LEU A CA 1
ATOM 659 C C . LEU A 1 90 ? 9.147 -2.559 -10.002 1.00 69.44 90 LEU A C 1
ATOM 661 O O . LEU A 1 90 ? 8.151 -2.314 -9.326 1.00 69.44 90 LEU A O 1
ATOM 665 N N . ALA A 1 91 ? 9.742 -3.756 -10.000 1.00 71.19 91 ALA A N 1
ATOM 666 C CA . ALA A 1 91 ? 9.234 -4.916 -9.264 1.00 71.19 91 ALA A CA 1
ATOM 667 C C . ALA A 1 91 ? 9.211 -4.723 -7.746 1.00 71.19 91 ALA A C 1
ATOM 669 O O . ALA A 1 91 ? 8.254 -5.122 -7.078 1.00 71.19 91 ALA A O 1
ATOM 670 N N . PHE A 1 92 ? 10.251 -4.098 -7.196 1.00 73.31 92 PHE A N 1
ATOM 671 C CA . PHE A 1 92 ? 10.411 -3.961 -5.750 1.00 73.31 92 PHE A CA 1
ATOM 672 C C . PHE A 1 92 ? 9.912 -2.627 -5.189 1.00 73.31 92 PHE A C 1
ATOM 674 O O . PHE A 1 92 ? 9.579 -2.578 -4.006 1.00 73.31 92 PHE A O 1
ATOM 681 N N . GLY A 1 93 ? 9.771 -1.582 -6.009 1.00 72.38 93 GLY A N 1
ATOM 682 C CA . GLY A 1 93 ? 9.215 -0.284 -5.609 1.00 72.38 93 GLY A CA 1
ATOM 683 C C . GLY A 1 93 ? 7.926 -0.361 -4.771 1.00 72.38 93 GLY A C 1
ATOM 684 O O . GLY A 1 93 ? 7.901 0.194 -3.672 1.00 72.38 93 GLY A O 1
ATOM 685 N N . PRO A 1 94 ? 6.878 -1.093 -5.200 1.00 69.44 94 PRO A N 1
ATOM 686 C CA . PRO A 1 94 ? 5.618 -1.187 -4.453 1.00 69.44 94 PRO A CA 1
ATOM 687 C C . PRO A 1 94 ? 5.690 -2.031 -3.173 1.00 69.44 94 PRO A C 1
ATOM 689 O O . PRO A 1 94 ? 4.748 -2.027 -2.378 1.00 69.44 94 PRO A O 1
ATOM 692 N N . SER A 1 95 ? 6.793 -2.755 -2.958 1.00 78.75 95 SER A N 1
ATOM 693 C CA . SER A 1 95 ? 6.967 -3.617 -1.781 1.00 78.75 95 SER A CA 1
ATOM 694 C C . SER A 1 95 ? 7.132 -2.811 -0.492 1.00 78.75 95 SER A C 1
ATOM 696 O O . SER A 1 95 ? 6.905 -3.343 0.593 1.00 78.75 95 SER A O 1
ATOM 698 N N . PHE A 1 96 ? 7.512 -1.536 -0.593 1.00 82.56 96 PHE A N 1
ATOM 699 C CA . PHE A 1 96 ? 7.684 -0.644 0.547 1.00 82.56 96 PHE A CA 1
ATOM 700 C C . PHE A 1 96 ? 6.496 0.312 0.652 1.00 82.56 96 PHE A C 1
ATOM 702 O O . PHE A 1 96 ? 6.297 1.174 -0.201 1.00 82.56 96 PHE A O 1
ATOM 709 N N . GLN A 1 97 ? 5.711 0.170 1.720 1.00 82.12 97 GLN A N 1
ATOM 710 C CA . GLN A 1 97 ? 4.596 1.066 2.027 1.00 82.12 97 GLN A CA 1
ATOM 711 C C . GLN A 1 97 ? 4.812 1.726 3.387 1.00 82.12 97 GLN A C 1
ATOM 713 O O . GLN A 1 97 ? 5.406 1.134 4.289 1.00 82.12 97 GLN A O 1
ATOM 718 N N . ILE A 1 98 ? 4.335 2.959 3.535 1.00 86.75 98 ILE A N 1
ATOM 719 C CA . ILE A 1 98 ? 4.405 3.711 4.790 1.00 86.75 98 ILE A CA 1
ATOM 720 C C . ILE A 1 98 ? 2.995 3.791 5.367 1.00 86.75 98 ILE A C 1
ATOM 722 O O . ILE A 1 98 ? 2.060 4.184 4.673 1.00 86.75 98 ILE A O 1
ATOM 726 N N . VAL A 1 99 ? 2.860 3.414 6.635 1.00 88.94 99 VAL A N 1
ATOM 727 C CA . VAL A 1 99 ? 1.604 3.468 7.391 1.00 88.94 99 VAL A CA 1
ATOM 728 C C . VAL A 1 99 ? 1.692 4.569 8.440 1.00 88.94 99 VAL A C 1
ATOM 730 O O . VAL A 1 99 ? 2.692 4.657 9.161 1.00 88.94 99 VAL A O 1
ATOM 733 N N . SER A 1 100 ? 0.645 5.391 8.537 1.00 91.12 100 SER A N 1
ATOM 734 C CA . SER A 1 100 ? 0.518 6.457 9.537 1.00 91.12 100 SER A CA 1
ATOM 735 C C . SER A 1 100 ? 0.582 5.909 10.962 1.00 91.12 100 SER A C 1
ATOM 737 O O . SER A 1 100 ? 0.182 4.778 11.211 1.00 91.12 100 SER A O 1
ATOM 739 N N . HIS A 1 101 ? 1.017 6.726 11.926 1.00 91.31 101 HIS A N 1
ATOM 740 C CA . HIS A 1 101 ? 1.208 6.276 13.311 1.00 91.31 101 HIS A CA 1
ATOM 741 C C . HIS A 1 101 ? -0.059 5.714 13.984 1.00 91.31 101 HIS A C 1
ATOM 743 O O . HIS A 1 101 ? 0.006 4.773 14.770 1.00 91.31 101 HIS A O 1
ATOM 749 N N . TRP A 1 102 ? -1.214 6.291 13.665 1.00 92.00 102 TRP A N 1
ATOM 750 C CA . TRP A 1 102 ? -2.524 5.934 14.217 1.00 92.00 102 TRP A CA 1
ATOM 751 C C . TRP A 1 102 ? -3.233 4.811 13.452 1.00 92.00 102 TRP A C 1
ATOM 753 O O . TRP A 1 102 ? -4.312 4.390 13.869 1.00 92.00 102 TRP A O 1
ATOM 763 N N . ASP A 1 103 ? -2.628 4.299 12.382 1.00 93.12 103 ASP A N 1
ATOM 764 C CA . ASP A 1 103 ? -3.219 3.281 11.524 1.00 93.12 103 ASP A CA 1
ATOM 765 C C . ASP A 1 103 ? -2.555 1.914 11.745 1.00 93.12 103 ASP A C 1
ATOM 767 O O . ASP A 1 103 ? -1.337 1.788 11.905 1.00 93.12 103 ASP A O 1
ATOM 771 N N . LYS A 1 104 ? -3.364 0.855 11.705 1.00 92.19 104 LYS A N 1
ATOM 772 C CA . LYS A 1 104 ? -2.905 -0.537 11.642 1.00 92.19 104 LYS A CA 1
ATOM 773 C C . LYS A 1 104 ? -3.370 -1.176 10.348 1.00 92.19 104 LYS A C 1
ATOM 775 O O . LYS A 1 104 ? -4.519 -1.026 9.946 1.00 92.19 104 LYS A O 1
ATOM 780 N N . VAL A 1 105 ? -2.488 -1.938 9.711 1.00 92.12 105 VAL A N 1
ATOM 781 C CA . VAL A 1 105 ? -2.781 -2.562 8.416 1.00 92.12 105 VAL A CA 1
ATOM 782 C C . VAL A 1 105 ? -2.975 -4.063 8.558 1.00 92.12 105 VAL A C 1
ATOM 784 O O . VAL A 1 105 ? -2.129 -4.771 9.113 1.00 92.12 105 VAL A O 1
ATOM 787 N N . LEU A 1 106 ? -4.083 -4.550 7.997 1.00 91.81 106 LEU A N 1
ATOM 788 C CA . LEU A 1 106 ? -4.397 -5.965 7.842 1.00 91.81 106 LEU A CA 1
ATOM 789 C C . LEU A 1 106 ? -3.741 -6.501 6.566 1.00 91.81 106 LEU A C 1
ATOM 791 O O . LEU A 1 106 ? -4.116 -6.119 5.454 1.00 91.81 106 LEU A O 1
ATOM 795 N N . ILE A 1 107 ? -2.767 -7.399 6.728 1.00 91.31 107 ILE A N 1
ATOM 796 C CA . ILE A 1 107 ? -2.059 -8.028 5.611 1.00 91.31 107 ILE A CA 1
ATOM 797 C C . ILE A 1 107 ? -2.658 -9.409 5.348 1.00 91.31 107 ILE A C 1
ATOM 799 O O . ILE A 1 107 ? -2.644 -10.287 6.220 1.00 91.31 107 ILE A O 1
ATOM 803 N N . LEU A 1 108 ? -3.141 -9.605 4.123 1.00 90.75 108 LEU A N 1
ATOM 804 C CA . LEU A 1 108 ? -3.521 -10.909 3.595 1.00 90.75 108 LEU A CA 1
ATOM 805 C C . LEU A 1 108 ? -2.377 -11.475 2.759 1.00 90.75 108 LEU A C 1
ATOM 807 O O . LEU A 1 108 ? -1.813 -10.770 1.928 1.00 90.75 108 LEU A O 1
ATOM 811 N N . ARG A 1 109 ? -2.080 -12.757 2.944 1.00 89.44 109 ARG A N 1
ATOM 812 C CA . ARG A 1 109 ? -1.134 -13.531 2.144 1.00 89.44 109 ARG A CA 1
ATOM 813 C C . ARG A 1 109 ? -1.905 -14.573 1.345 1.00 89.44 109 ARG A C 1
ATOM 815 O O . ARG A 1 109 ? -2.520 -15.454 1.942 1.00 89.44 109 ARG A O 1
ATOM 822 N N . MET A 1 110 ? -1.899 -14.471 0.014 1.00 87.00 110 MET A N 1
ATOM 823 C CA . MET A 1 110 ? -2.622 -15.390 -0.887 1.00 87.00 110 MET A CA 1
ATOM 824 C C . MET A 1 110 ? -4.095 -15.596 -0.481 1.00 87.00 110 MET A C 1
ATOM 826 O O . MET A 1 110 ? -4.598 -16.716 -0.430 1.00 87.00 110 MET A O 1
ATOM 830 N N . GLY A 1 111 ? -4.777 -14.508 -0.109 1.00 84.94 111 GLY A N 1
ATOM 831 C CA . GLY A 1 111 ? -6.183 -14.533 0.312 1.00 84.94 111 GLY A CA 1
ATOM 832 C C . GLY A 1 111 ? -6.440 -15.009 1.748 1.00 84.94 111 GLY A C 1
ATOM 833 O O . GLY A 1 111 ? -7.586 -14.995 2.183 1.00 84.94 111 GLY A O 1
ATOM 834 N N . ARG A 1 112 ? -5.407 -15.387 2.513 1.00 89.12 112 ARG A N 1
ATOM 835 C CA . ARG A 1 112 ? -5.531 -15.756 3.933 1.00 89.12 112 ARG A CA 1
ATOM 836 C C . ARG A 1 112 ? -4.995 -14.657 4.835 1.00 89.12 112 ARG A C 1
ATOM 838 O O . ARG A 1 112 ? -4.039 -13.971 4.482 1.00 89.12 112 ARG A O 1
ATOM 845 N N . PHE A 1 113 ? -5.582 -14.503 6.017 1.00 92.19 113 PHE A N 1
ATOM 846 C CA . PHE A 1 113 ? -5.049 -13.593 7.025 1.00 92.19 113 PHE A CA 1
ATOM 847 C C . PHE A 1 113 ? -3.630 -14.009 7.426 1.00 92.19 113 PHE A C 1
ATOM 849 O O . PHE A 1 113 ? -3.394 -15.171 7.752 1.00 92.19 113 PHE A O 1
ATOM 856 N N . HIS A 1 114 ? -2.686 -13.066 7.376 1.00 91.25 114 HIS A N 1
ATOM 857 C CA . HIS A 1 114 ? -1.305 -13.315 7.776 1.00 91.25 114 HIS A CA 1
ATOM 858 C C . HIS A 1 114 ? -0.979 -12.650 9.110 1.00 91.25 114 HIS A C 1
ATOM 860 O O . HIS A 1 114 ? -0.599 -13.334 10.057 1.00 91.25 114 HIS A O 1
ATOM 866 N N . LYS A 1 115 ? -1.092 -11.318 9.180 1.00 90.44 115 LYS A N 1
ATOM 867 C CA . LYS A 1 115 ? -0.815 -10.543 10.396 1.00 90.44 115 LYS A CA 1
ATOM 868 C C . LYS A 1 115 ? -1.356 -9.123 10.312 1.00 90.44 115 LYS A C 1
ATOM 870 O O . LYS A 1 115 ? -1.552 -8.582 9.224 1.00 90.44 115 LYS A O 1
ATOM 875 N N . VAL A 1 116 ? -1.499 -8.503 11.480 1.00 92.62 116 VAL A N 1
ATOM 876 C CA . VAL A 1 116 ? -1.655 -7.053 11.621 1.00 92.62 116 VAL A CA 1
ATOM 877 C C . VAL A 1 116 ? -0.265 -6.445 11.785 1.00 92.62 116 VAL A C 1
ATOM 879 O O . VAL A 1 116 ? 0.482 -6.858 12.673 1.00 92.62 116 VAL A O 1
ATOM 882 N N . LYS A 1 117 ? 0.103 -5.483 10.934 1.00 90.94 117 LYS A N 1
ATOM 883 C CA . LYS A 1 117 ? 1.312 -4.674 11.138 1.00 90.94 117 LYS A CA 1
ATOM 884 C C . LYS A 1 117 ? 0.947 -3.318 11.735 1.00 90.94 117 LYS A C 1
ATOM 886 O O . LYS A 1 117 ? -0.067 -2.722 11.377 1.00 90.94 117 LYS A O 1
ATOM 891 N N . GLY A 1 118 ? 1.796 -2.877 12.659 1.00 87.88 118 GLY A N 1
ATOM 892 C CA . GLY A 1 118 ? 1.741 -1.545 13.245 1.00 87.88 118 GLY A CA 1
ATOM 893 C C . GLY A 1 118 ? 2.280 -0.457 12.307 1.00 87.88 118 GLY A C 1
ATOM 894 O O . GLY A 1 118 ? 2.659 -0.757 11.170 1.00 87.88 118 GLY A O 1
ATOM 895 N N . PRO A 1 119 ? 2.319 0.788 12.798 1.00 88.62 119 PRO A N 1
ATOM 896 C CA . PRO A 1 119 ? 2.729 1.949 12.021 1.00 88.62 119 PRO A CA 1
ATOM 897 C C . PRO A 1 119 ? 4.198 1.911 11.587 1.00 88.62 119 PRO A C 1
ATOM 899 O O . PRO A 1 119 ? 5.032 1.264 12.223 1.00 88.62 119 PRO A O 1
ATOM 902 N N . GLY A 1 120 ? 4.521 2.665 10.533 1.00 88.75 120 GLY A N 1
ATOM 903 C CA . GLY A 1 120 ? 5.879 2.807 10.004 1.00 88.75 120 GLY A CA 1
ATOM 904 C C . GLY A 1 120 ? 6.080 2.160 8.634 1.00 88.75 120 GLY A C 1
ATOM 905 O O . GLY A 1 120 ? 5.131 1.947 7.877 1.00 88.75 120 GLY A O 1
ATOM 906 N N . LEU A 1 121 ? 7.345 1.886 8.297 1.00 88.19 121 LEU A N 1
ATOM 907 C CA . LEU A 1 121 ? 7.718 1.283 7.020 1.00 88.19 121 LEU A CA 1
ATOM 908 C C . LEU A 1 121 ? 7.417 -0.217 7.038 1.00 88.19 121 LEU A C 1
ATOM 910 O O . LEU A 1 121 ? 8.008 -0.988 7.800 1.00 88.19 121 LEU A O 1
ATOM 914 N N . ILE A 1 122 ? 6.516 -0.647 6.164 1.00 88.00 122 ILE A N 1
ATOM 915 C CA . ILE A 1 122 ? 6.133 -2.042 6.025 1.00 88.00 122 ILE A CA 1
ATOM 916 C C . ILE A 1 122 ? 6.623 -2.602 4.693 1.00 88.00 122 ILE A C 1
ATOM 918 O O . ILE A 1 122 ? 6.353 -2.070 3.623 1.00 88.00 122 ILE A O 1
ATOM 922 N N . PHE A 1 123 ? 7.330 -3.727 4.779 1.00 86.94 123 PHE A N 1
ATOM 923 C CA . PHE A 1 123 ? 7.600 -4.576 3.625 1.00 86.94 123 PHE A CA 1
ATOM 924 C C . PHE A 1 123 ? 6.414 -5.515 3.372 1.00 86.94 123 PHE A C 1
ATOM 926 O O . PHE A 1 123 ? 6.003 -6.232 4.303 1.00 86.94 123 PHE A O 1
ATOM 933 N N . LEU A 1 124 ? 5.887 -5.492 2.149 1.00 84.19 124 LEU A N 1
ATOM 934 C CA . LEU A 1 124 ? 4.920 -6.439 1.597 1.00 84.19 124 LEU A CA 1
ATOM 935 C C . LEU A 1 124 ? 5.608 -7.228 0.484 1.00 84.19 124 LEU A C 1
ATOM 937 O O . LEU A 1 124 ? 6.176 -6.631 -0.428 1.00 84.19 124 LEU A O 1
ATOM 941 N N . ALA A 1 125 ? 5.543 -8.558 0.546 1.00 83.06 125 ALA A N 1
ATOM 942 C CA . ALA A 1 125 ? 6.072 -9.378 -0.534 1.00 83.06 125 ALA A CA 1
ATOM 943 C C . ALA A 1 125 ? 5.237 -9.173 -1.814 1.00 83.06 125 ALA A C 1
ATOM 945 O O . ALA A 1 125 ? 4.008 -9.315 -1.755 1.00 83.06 125 ALA A O 1
ATOM 946 N N . PRO A 1 126 ? 5.872 -8.884 -2.965 1.00 72.94 126 PRO A N 1
ATOM 947 C CA . PRO A 1 126 ? 5.156 -8.686 -4.216 1.00 72.94 126 PRO A CA 1
ATOM 948 C C . PRO A 1 126 ? 4.372 -9.936 -4.602 1.00 72.94 126 PRO A C 1
ATOM 950 O O . PRO A 1 126 ? 4.806 -11.055 -4.326 1.00 72.94 126 PRO A O 1
ATOM 953 N N . LEU A 1 127 ? 3.206 -9.735 -5.230 1.00 73.19 127 LEU A N 1
ATOM 954 C CA . LEU A 1 127 ? 2.264 -10.766 -5.706 1.00 73.19 127 LEU A CA 1
ATOM 955 C C . LEU A 1 127 ? 1.555 -11.586 -4.608 1.00 73.19 127 LEU A C 1
ATOM 957 O O . LEU A 1 127 ? 0.420 -12.017 -4.796 1.00 73.19 127 LEU A O 1
ATOM 961 N N . ILE A 1 128 ? 2.207 -11.781 -3.464 1.00 82.62 128 ILE A N 1
ATOM 962 C CA . ILE A 1 128 ? 1.778 -12.682 -2.393 1.00 82.62 128 ILE A CA 1
ATOM 963 C C . ILE A 1 128 ? 1.008 -11.928 -1.303 1.00 82.62 128 ILE A C 1
ATOM 965 O O . ILE A 1 128 ? -0.017 -12.425 -0.825 1.00 82.62 128 ILE A O 1
ATOM 969 N N . ASP A 1 129 ? 1.494 -10.747 -0.908 1.00 85.56 129 ASP A N 1
ATOM 970 C CA . ASP A 1 129 ? 0.939 -9.961 0.193 1.00 85.56 129 ASP A CA 1
ATOM 971 C C . ASP A 1 129 ? 0.082 -8.796 -0.325 1.00 85.56 129 ASP A C 1
ATOM 973 O O . ASP A 1 129 ? 0.496 -8.017 -1.184 1.00 85.56 129 ASP A O 1
ATOM 977 N N . ARG A 1 130 ? -1.110 -8.619 0.249 1.00 82.38 130 ARG A N 1
ATOM 978 C CA . ARG A 1 130 ? -2.019 -7.504 -0.043 1.00 82.38 130 ARG A CA 1
ATOM 979 C C . ARG A 1 130 ? -2.458 -6.812 1.244 1.00 82.38 130 ARG A C 1
ATOM 981 O O . ARG A 1 130 ? -2.846 -7.468 2.208 1.00 82.38 130 ARG A O 1
ATOM 988 N N . CYS A 1 131 ? -2.450 -5.480 1.228 1.00 85.00 131 CYS A N 1
ATOM 989 C CA . CYS A 1 131 ? -3.133 -4.658 2.226 1.00 85.00 131 CYS A CA 1
ATOM 990 C C . CYS A 1 131 ? -4.649 -4.753 1.989 1.00 85.00 131 CYS A C 1
ATOM 992 O O . CYS A 1 131 ? -5.133 -4.342 0.932 1.00 85.00 131 CYS A O 1
ATOM 994 N N . ALA A 1 132 ? -5.382 -5.365 2.921 1.00 86.50 132 ALA A N 1
ATOM 995 C CA . ALA A 1 132 ? -6.824 -5.572 2.785 1.00 86.50 132 ALA A CA 1
ATOM 996 C C . ALA A 1 132 ? -7.649 -4.447 3.401 1.00 86.50 132 ALA A C 1
ATOM 998 O O . ALA A 1 132 ? -8.653 -4.043 2.824 1.00 86.50 132 ALA A O 1
ATOM 999 N N . ALA A 1 133 ? -7.223 -3.948 4.557 1.00 87.62 133 ALA A N 1
ATOM 1000 C CA . ALA A 1 133 ? -7.866 -2.829 5.218 1.00 87.62 133 ALA A CA 1
ATOM 1001 C C . ALA A 1 133 ? -6.873 -2.105 6.127 1.00 87.62 133 ALA A C 1
ATOM 1003 O O . ALA A 1 133 ? -5.990 -2.720 6.736 1.00 87.62 133 ALA A O 1
ATOM 1004 N N . VAL A 1 134 ? -7.056 -0.792 6.205 1.00 90.00 134 VAL A N 1
ATOM 1005 C CA . VAL A 1 134 ? -6.386 0.088 7.156 1.00 90.00 134 VAL A CA 1
ATOM 1006 C C . VAL A 1 134 ? -7.396 0.385 8.255 1.00 90.00 134 VAL A C 1
ATOM 1008 O O . VAL A 1 134 ? -8.490 0.873 7.978 1.00 90.00 134 VAL A O 1
ATOM 1011 N N . VAL A 1 135 ? -7.057 0.026 9.486 1.00 91.56 135 VAL A N 1
ATOM 1012 C CA . VAL A 1 135 ? -7.901 0.222 10.660 1.00 91.56 135 VAL A CA 1
ATOM 1013 C C . VAL A 1 135 ? -7.320 1.364 11.473 1.00 91.56 135 VAL A C 1
ATOM 1015 O O . VAL A 1 135 ? -6.161 1.313 11.884 1.00 91.56 135 VAL A O 1
ATOM 1018 N N . ASP A 1 136 ? -8.145 2.375 11.707 1.00 92.88 136 ASP A N 1
ATOM 1019 C CA . ASP A 1 136 ? -7.814 3.479 12.597 1.00 92.88 136 ASP A CA 1
ATOM 1020 C C . ASP A 1 136 ? -7.853 2.987 14.046 1.00 92.88 136 ASP A C 1
ATOM 1022 O O . ASP A 1 136 ? -8.829 2.372 14.478 1.00 92.88 136 ASP A O 1
ATOM 1026 N N . THR A 1 137 ? -6.783 3.244 14.793 1.00 90.62 137 THR A N 1
ATOM 1027 C CA . THR A 1 137 ? -6.665 2.836 16.199 1.00 90.62 137 THR A CA 1
ATOM 1028 C C . THR A 1 137 ? -7.159 3.908 17.173 1.00 90.62 137 THR A C 1
ATOM 1030 O O . THR A 1 137 ? -7.101 3.702 18.385 1.00 90.62 137 THR A O 1
ATOM 1033 N N . ARG A 1 138 ? -7.606 5.067 16.674 1.00 91.06 138 ARG A N 1
ATOM 1034 C CA . ARG A 1 138 ? -8.104 6.166 17.508 1.00 91.06 138 ARG A CA 1
ATOM 1035 C C . ARG A 1 138 ? -9.480 5.853 18.084 1.00 91.06 138 ARG A C 1
ATOM 1037 O O . ARG A 1 138 ? -10.308 5.202 17.452 1.00 91.06 138 ARG A O 1
ATOM 1044 N N . ILE A 1 139 ? -9.720 6.387 19.277 1.00 90.44 139 ILE A N 1
ATOM 1045 C CA . ILE A 1 139 ? -11.035 6.361 19.913 1.00 90.44 139 ILE A CA 1
ATOM 1046 C C . ILE A 1 139 ? -11.976 7.222 19.068 1.00 90.44 139 ILE A C 1
ATOM 1048 O O . ILE A 1 139 ? -11.668 8.377 18.766 1.00 90.44 139 ILE A O 1
ATOM 1052 N N . ARG A 1 140 ? -13.109 6.644 18.674 1.00 88.19 140 ARG A N 1
ATOM 1053 C CA . ARG A 1 140 ? -14.213 7.357 18.036 1.00 88.19 140 ARG A CA 1
ATOM 1054 C C . ARG A 1 140 ? -15.400 7.250 18.969 1.00 88.19 140 ARG A C 1
ATOM 1056 O O . ARG A 1 140 ? -15.816 6.138 19.268 1.00 88.19 140 ARG A O 1
ATOM 1063 N N . VAL A 1 141 ? -15.883 8.396 19.424 1.00 89.88 141 VAL A N 1
ATOM 1064 C CA . VAL A 1 141 ? -17.111 8.477 20.209 1.00 89.88 141 VAL A CA 1
ATOM 1065 C C . VAL A 1 141 ? -18.268 8.461 19.225 1.00 89.88 141 VAL A C 1
ATOM 1067 O O . VAL A 1 141 ? -18.235 9.181 18.222 1.00 89.88 141 VAL A O 1
ATOM 1070 N N . THR A 1 142 ? -19.247 7.601 19.474 1.00 87.00 142 THR A N 1
ATOM 1071 C CA . THR A 1 142 ? -20.494 7.601 18.708 1.00 87.00 142 THR A CA 1
ATOM 1072 C C . THR A 1 142 ? -21.617 8.071 19.606 1.00 87.00 142 THR A C 1
ATOM 1074 O O . THR A 1 142 ? -21.932 7.414 20.598 1.00 87.00 142 THR A O 1
ATOM 1077 N N . ASP A 1 143 ? -22.224 9.189 19.232 1.00 87.50 143 ASP A N 1
ATOM 1078 C CA . ASP A 1 143 ? -23.386 9.719 19.928 1.00 87.50 143 ASP A CA 1
ATOM 1079 C C . ASP A 1 143 ? -24.598 8.865 19.552 1.00 87.50 143 ASP A C 1
ATOM 1081 O O . ASP A 1 143 ? -24.894 8.674 18.365 1.00 87.50 143 ASP A O 1
ATOM 1085 N N . PHE A 1 144 ? -25.301 8.332 20.548 1.00 83.94 144 PHE A N 1
ATOM 1086 C CA . PHE A 1 144 ? -26.585 7.686 20.322 1.00 83.94 144 PHE A CA 1
ATOM 1087 C C . PHE A 1 144 ? -27.623 8.279 21.271 1.00 83.94 144 PHE A C 1
ATOM 1089 O O . PHE A 1 144 ? -27.501 8.233 22.493 1.00 83.94 144 PHE A O 1
ATOM 1096 N N . SER A 1 145 ? -28.676 8.830 20.676 1.00 84.56 145 SER A N 1
ATOM 1097 C CA . SER A 1 145 ? -29.835 9.329 21.403 1.00 84.56 145 SER A CA 1
ATOM 1098 C C . SER A 1 145 ? -30.935 8.280 21.318 1.00 84.56 145 SER A C 1
ATOM 1100 O O . SER A 1 145 ? -31.339 7.885 20.221 1.00 84.56 145 SER A O 1
ATOM 1102 N N . ALA A 1 146 ? -31.396 7.788 22.465 1.00 80.50 146 ALA A N 1
ATOM 1103 C CA . ALA A 1 146 ? -32.510 6.857 22.506 1.00 80.50 146 ALA A CA 1
ATOM 1104 C C . ALA A 1 146 ? -33.831 7.631 22.592 1.00 80.50 146 ALA A C 1
ATOM 1106 O O . ALA A 1 146 ? -34.026 8.496 23.454 1.00 80.50 146 ALA A O 1
ATOM 1107 N N . GLU A 1 147 ? -34.755 7.310 21.687 1.00 78.31 147 GLU A N 1
ATOM 1108 C CA . GLU A 1 147 ? -36.097 7.887 21.692 1.00 78.31 147 GLU A CA 1
ATOM 1109 C C . GLU A 1 147 ? -36.872 7.456 22.953 1.00 78.31 147 GLU A C 1
ATOM 1111 O O . GLU A 1 147 ? -36.570 6.427 23.550 1.00 78.31 147 GLU A O 1
ATOM 1116 N N . ARG A 1 148 ? -37.833 8.280 23.395 1.00 81.19 148 ARG A N 1
ATOM 1117 C CA . ARG A 1 148 ? -38.481 8.246 24.723 1.00 81.19 148 ARG A CA 1
ATOM 1118 C C . ARG A 1 148 ? -38.798 6.825 25.223 1.00 81.19 148 ARG A C 1
ATOM 1120 O O . ARG A 1 148 ? -39.662 6.151 24.666 1.00 81.19 148 ARG A O 1
ATOM 1127 N N . ILE A 1 149 ? -38.173 6.423 26.333 1.00 85.62 149 ILE A N 1
ATOM 1128 C CA . ILE A 1 149 ? -38.353 5.101 26.956 1.00 85.62 149 ILE A CA 1
ATOM 1129 C C . ILE A 1 149 ? -39.029 5.262 28.324 1.00 85.62 149 ILE A C 1
ATOM 1131 O O . ILE A 1 149 ? -38.828 6.259 29.021 1.00 85.62 149 ILE A O 1
ATOM 1135 N N . LEU A 1 150 ? -39.839 4.279 28.716 1.00 89.94 150 LEU A N 1
ATOM 1136 C CA . LEU A 1 150 ? -40.418 4.178 30.056 1.00 89.94 150 LEU A CA 1
ATOM 1137 C C . LEU A 1 150 ? -39.447 3.465 31.001 1.00 89.94 150 LEU A C 1
ATOM 1139 O O . LEU A 1 150 ? -38.995 2.353 30.721 1.00 89.94 150 LEU A O 1
ATOM 1143 N N . THR A 1 151 ? -39.145 4.093 32.137 1.00 89.44 151 THR A N 1
ATOM 1144 C CA . THR A 1 151 ? -38.410 3.441 33.226 1.00 89.44 151 THR A CA 1
ATOM 1145 C C . THR A 1 151 ? -39.279 2.389 33.920 1.00 89.44 151 THR A C 1
ATOM 1147 O O . THR A 1 151 ? -40.495 2.330 33.726 1.00 89.44 151 THR A O 1
ATOM 1150 N N . ARG A 1 152 ? -38.667 1.561 34.777 1.00 91.25 152 ARG A N 1
ATOM 1151 C CA . ARG A 1 152 ? -39.379 0.571 35.606 1.00 91.25 152 ARG A CA 1
ATOM 1152 C C . ARG A 1 152 ? -40.496 1.195 36.455 1.00 91.25 152 ARG A C 1
ATOM 1154 O O . ARG A 1 152 ? -41.491 0.530 36.717 1.00 91.25 152 ARG A O 1
ATOM 1161 N N . ASP A 1 153 ? -40.347 2.470 36.803 1.00 94.62 153 ASP A N 1
ATOM 1162 C CA . ASP A 1 153 ? -41.309 3.242 37.591 1.00 94.62 153 ASP A CA 1
ATOM 1163 C C . ASP A 1 153 ? -42.326 3.988 36.715 1.00 94.62 153 ASP A C 1
ATOM 1165 O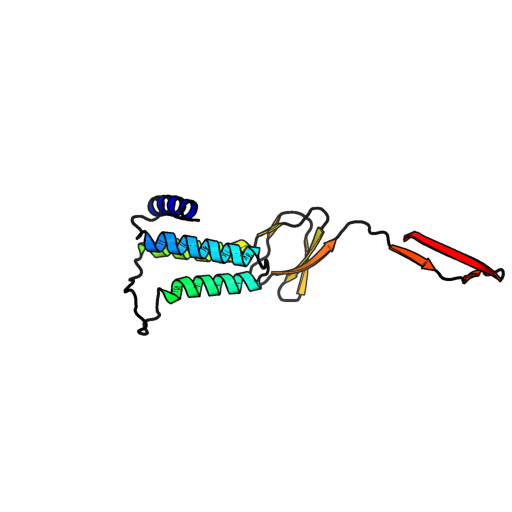 O . ASP A 1 153 ? -43.012 4.900 37.172 1.00 94.62 153 ASP A O 1
ATOM 1169 N N . THR A 1 154 ? -42.448 3.613 35.437 1.00 88.94 154 THR A N 1
ATOM 1170 C CA . THR A 1 154 ? -43.392 4.194 34.468 1.00 88.94 154 THR A CA 1
ATOM 1171 C C . THR A 1 154 ? -43.232 5.701 34.241 1.00 88.94 154 THR A C 1
ATOM 1173 O O . THR A 1 154 ? -44.163 6.378 33.809 1.00 88.94 154 THR A O 1
ATOM 1176 N N . VAL A 1 155 ? -42.025 6.232 34.450 1.00 89.75 155 VAL A N 1
ATOM 1177 C CA . VAL A 1 155 ? -41.698 7.625 34.125 1.00 89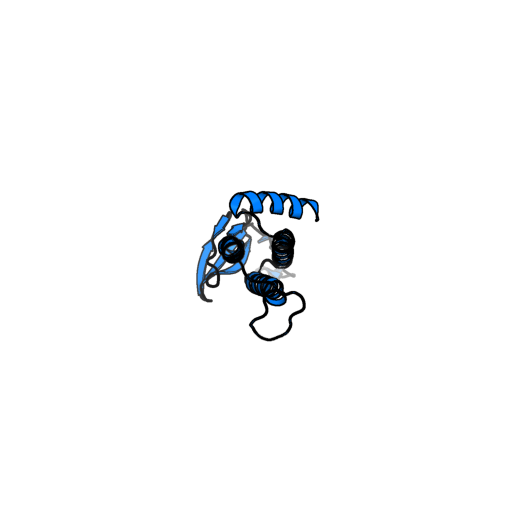.75 155 VAL A CA 1
ATOM 1178 C C . VAL A 1 155 ? -41.059 7.682 32.731 1.00 89.75 155 VAL A C 1
ATOM 1180 O O . VAL A 1 155 ? -40.094 6.954 32.481 1.00 89.75 155 VAL A O 1
ATOM 1183 N N . PRO A 1 156 ? -41.569 8.516 31.804 1.00 88.75 156 PRO A N 1
ATOM 1184 C CA . PRO A 1 156 ? -40.947 8.699 30.499 1.00 88.75 156 PRO A CA 1
ATOM 1185 C C . PRO A 1 156 ? -39.662 9.522 30.635 1.00 88.75 156 PRO A C 1
ATOM 1187 O O . PRO A 1 156 ? -39.690 10.641 31.148 1.00 88.75 156 PRO A O 1
ATOM 1190 N N . ILE A 1 157 ? -38.547 8.988 30.134 1.00 89.81 157 ILE A N 1
ATOM 1191 C CA . ILE A 1 157 ? -37.260 9.690 30.084 1.00 89.81 157 ILE A CA 1
ATOM 1192 C C . ILE A 1 157 ? -36.689 9.686 28.663 1.00 89.81 157 ILE A C 1
ATOM 1194 O O . ILE A 1 157 ? -36.931 8.770 27.875 1.00 89.81 157 ILE A O 1
ATOM 1198 N N . HIS A 1 158 ? -35.925 10.728 28.343 1.00 88.31 158 HIS A N 1
ATOM 1199 C CA . HIS A 1 158 ? -35.047 10.765 27.176 1.00 88.31 158 HIS A CA 1
ATOM 1200 C C . HIS A 1 158 ? -33.624 10.460 27.641 1.00 88.31 158 HIS A C 1
ATOM 1202 O O . HIS A 1 158 ? -33.173 11.036 28.632 1.00 88.31 158 HIS A O 1
ATOM 1208 N N . VAL A 1 159 ? -32.942 9.545 26.952 1.00 83.25 159 VAL A N 1
ATOM 1209 C CA . VAL A 1 159 ? -31.563 9.164 27.271 1.00 83.25 159 VAL A CA 1
ATOM 1210 C C . VAL A 1 159 ? -30.672 9.616 26.127 1.00 83.25 159 VAL A C 1
ATOM 1212 O O . VAL A 1 159 ? -30.855 9.191 24.988 1.00 83.25 159 VAL A O 1
ATOM 1215 N N . ASP A 1 160 ? -29.718 10.476 26.456 1.00 87.06 160 ASP A N 1
ATOM 1216 C CA . ASP A 1 160 ? -28.617 10.844 25.577 1.00 87.06 160 ASP A CA 1
ATOM 1217 C C . ASP A 1 160 ? -27.333 10.270 26.169 1.00 87.06 160 ASP A C 1
ATOM 1219 O O . ASP A 1 160 ? -27.087 10.403 27.374 1.00 87.06 160 ASP A O 1
ATOM 1223 N N . ALA A 1 161 ? -26.569 9.553 25.354 1.00 80.75 161 ALA A N 1
ATOM 1224 C CA . ALA A 1 161 ? -25.404 8.824 25.816 1.00 80.75 161 ALA A CA 1
ATOM 1225 C C . ALA A 1 161 ? -24.267 8.868 24.793 1.00 80.75 161 ALA A C 1
ATOM 1227 O O . ALA A 1 161 ? -24.466 8.819 23.579 1.00 80.75 161 ALA A O 1
ATOM 1228 N N . LEU A 1 162 ? -23.054 8.918 25.342 1.00 80.75 162 LEU A N 1
ATOM 1229 C CA . LEU A 1 162 ? -21.793 8.835 24.619 1.00 80.75 162 LEU A CA 1
ATOM 1230 C C . LEU A 1 162 ? -21.203 7.448 24.894 1.00 80.75 162 LEU A C 1
ATOM 1232 O O . LEU A 1 162 ? -20.998 7.101 26.062 1.00 80.75 162 LEU A O 1
ATOM 1236 N N . ALA A 1 163 ? -20.967 6.661 23.845 1.00 66.12 163 ALA A N 1
ATOM 1237 C CA . ALA A 1 163 ? -20.263 5.376 23.921 1.00 66.12 163 ALA A CA 1
ATOM 1238 C C . ALA A 1 163 ? -18.869 5.465 23.295 1.00 66.12 163 ALA A C 1
ATOM 1240 O O . ALA A 1 163 ? -18.723 6.158 22.256 1.00 66.12 163 ALA A O 1
#